Protein AF-A0A962PSH1-F1 (afdb_monomer)

Nearest PDB structures (foldseek):
  8qby-assembly1_Q  TM=3.552E-01  e=3.488E+00  Paracoccus denitrificans PD1222
  4u67-assembly1_L  TM=2.884E-01  e=2.856E+00  Deinococcus radiodurans R1 = ATCC 13939 = DSM 20539
  1a4r-assembly1_B  TM=3.150E-01  e=2.672E+00  Homo sapiens
  6x89-assembly1_S4  TM=2.132E-01  e=9.485E+00  Vigna radiata

Sequence (126 aa):
STVNEIGRRQITGPSGRLVKIEVFAHGALCMAISGKCYLSLHSHNSSANRGACIQNCRKQYVVTDKENGAELEIDNEYIVSAKDLCTIGFLDRIVAAGVGILKIESSARPPAWPVAFAAAAWSSRQ

Solvent-accessible surface area (backbone atoms only — not comparable to full-atom values): 7824 Å² total; per-residue (Å²): 104,78,52,57,49,32,68,76,66,64,40,53,43,97,83,74,45,70,60,70,52,74,45,84,41,30,35,66,49,71,64,51,64,93,88,44,42,53,67,30,29,74,76,67,75,23,44,37,86,75,75,51,50,75,60,64,43,75,44,77,58,88,52,61,43,88,88,80,63,50,66,64,90,58,99,60,42,42,80,57,41,52,60,89,60,36,40,66,90,51,41,68,59,52,56,73,55,61,57,68,40,80,46,79,48,62,42,98,70,57,86,83,65,60,68,69,51,55,53,50,62,51,65,76,73,114

pLDDT: mean 81.88, std 12.5, range [47.34, 95.94]

Foldseek 3Di:
DVVVVQVVVVPDDPVSDGDFAEDEAEAFDADDDVNADCPQCVPPVAGLVVVRDPPPLQDFDWDADPPPRDTDDDPDSSPSGPHVRHCQVPLVVVVVVVGPHYHYHYRPDHPPDRPVVSVVVSVVVD

Secondary structure (DSSP, 8-state):
-HHHHHHHTT-B-TTSSBPPPEEEEE-SPPP-BTTB--HHHHHHS--GGGT----GGGS----B-TTT-PBPP-SSS-TT--GGG-GGGGHHHHHHTT-SEEEEE--SS-SSSHHHHHHHHHHTT-

Radius of gyration: 19.84 Å; Cα contacts (8 Å, |Δi|>4): 154; chains: 1; bounding bo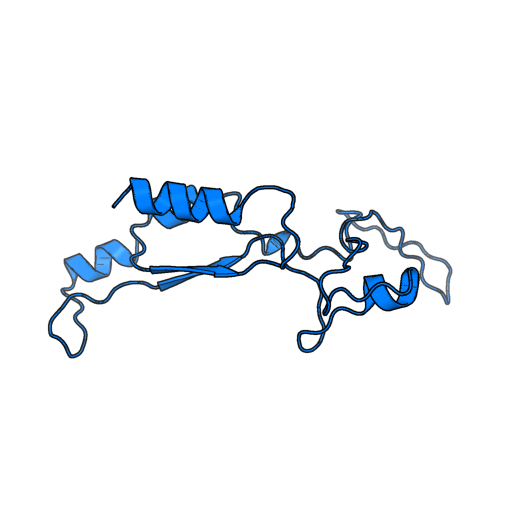x: 53×32×47 Å

Mean predicted aligned error: 8.44 Å

Structure (mmCIF, N/CA/C/O backbone):
data_AF-A0A962PSH1-F1
#
_entry.id   AF-A0A962PSH1-F1
#
loop_
_atom_site.group_PDB
_atom_site.id
_atom_site.type_symbol
_atom_site.label_atom_id
_atom_site.label_alt_id
_atom_site.label_comp_id
_atom_site.label_asym_id
_atom_site.label_entity_id
_atom_site.label_seq_id
_atom_site.pdbx_PDB_ins_code
_atom_site.Cartn_x
_atom_site.Cartn_y
_atom_site.Cartn_z
_atom_site.occupancy
_atom_site.B_iso_or_equiv
_atom_site.auth_seq_id
_atom_site.auth_comp_id
_atom_site.auth_asym_id
_atom_site.auth_atom_id
_atom_site.pdbx_PDB_model_num
ATOM 1 N N . SER A 1 1 ? -13.748 -14.853 14.389 1.00 78.00 1 SER A N 1
ATOM 2 C CA . SER A 1 1 ? -12.822 -13.749 14.058 1.00 78.00 1 SER A CA 1
ATOM 3 C C . SER A 1 1 ? -12.503 -12.976 15.332 1.00 78.00 1 SER A C 1
ATOM 5 O O . SER A 1 1 ? -13.295 -13.037 16.268 1.00 78.00 1 SER A O 1
ATOM 7 N N . THR A 1 2 ? -11.384 -12.245 15.388 1.00 85.12 2 THR A N 1
ATOM 8 C CA . THR A 1 2 ? -11.027 -11.377 16.534 1.00 85.12 2 THR A CA 1
ATOM 9 C C . THR A 1 2 ? -12.148 -10.397 16.895 1.00 85.12 2 THR A C 1
ATOM 11 O O . THR A 1 2 ? -12.386 -10.130 18.067 1.00 85.12 2 THR A O 1
ATOM 14 N N . VAL A 1 3 ? -12.896 -9.928 15.893 1.00 89.06 3 VAL A N 1
ATOM 15 C CA . VAL A 1 3 ? -14.080 -9.076 16.075 1.00 89.06 3 VAL A CA 1
ATOM 16 C C . VAL A 1 3 ? -15.161 -9.763 16.920 1.00 89.06 3 VAL A C 1
ATOM 18 O O . VAL A 1 3 ? -15.657 -9.167 17.872 1.00 89.06 3 VAL A O 1
ATOM 21 N N . ASN A 1 4 ? -15.482 -11.031 16.649 1.00 89.62 4 ASN A N 1
ATOM 22 C CA . ASN A 1 4 ? -16.492 -11.766 17.425 1.00 89.62 4 ASN A CA 1
ATOM 23 C C . ASN A 1 4 ? -16.057 -11.978 18.886 1.00 89.62 4 ASN A C 1
ATOM 25 O O . ASN A 1 4 ? -16.887 -11.954 19.794 1.00 89.62 4 ASN A O 1
ATOM 29 N N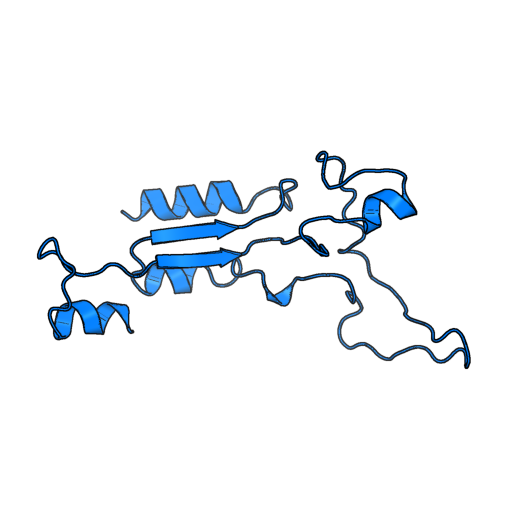 . GLU A 1 5 ? -14.753 -12.151 19.123 1.00 92.19 5 GLU A N 1
ATOM 30 C CA . GLU A 1 5 ? -14.207 -12.330 20.473 1.00 92.19 5 GLU A CA 1
ATOM 31 C C . GLU A 1 5 ? -14.355 -11.080 21.346 1.00 92.19 5 GLU A C 1
ATOM 33 O O . GLU A 1 5 ? -14.541 -11.212 22.554 1.00 92.19 5 GLU A O 1
ATOM 38 N N . ILE A 1 6 ? -14.346 -9.879 20.758 1.00 92.88 6 ILE A N 1
ATOM 39 C CA . ILE A 1 6 ? -14.589 -8.630 21.497 1.00 92.88 6 ILE A CA 1
ATOM 40 C C . ILE A 1 6 ? -15.983 -8.630 22.122 1.00 92.88 6 ILE A C 1
ATOM 42 O O . ILE A 1 6 ? -16.119 -8.326 23.307 1.00 92.88 6 ILE A O 1
ATOM 46 N N . GLY A 1 7 ? -17.002 -9.012 21.347 1.00 91.06 7 GLY A N 1
ATOM 47 C CA . GLY A 1 7 ? -18.372 -9.125 21.843 1.00 91.06 7 GLY A CA 1
ATOM 48 C C . GLY A 1 7 ? -18.512 -10.246 22.872 1.00 91.06 7 GLY A C 1
ATOM 49 O O . GLY A 1 7 ? -19.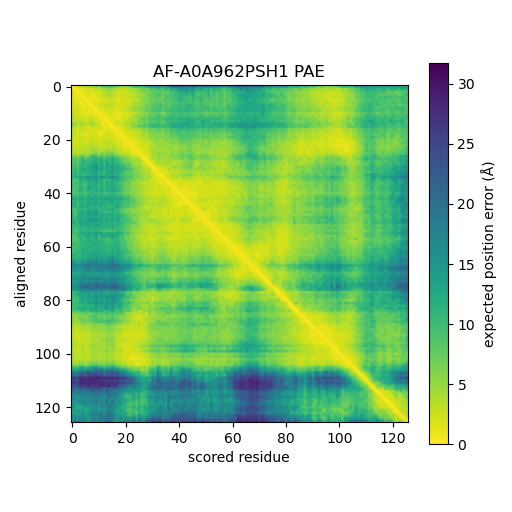058 -10.031 23.952 1.00 91.06 7 GLY A O 1
ATOM 50 N N . ARG A 1 8 ? -17.955 -11.430 22.593 1.00 94.44 8 ARG A N 1
ATOM 51 C CA . ARG A 1 8 ? -18.055 -12.593 23.492 1.00 94.44 8 ARG A CA 1
ATOM 52 C C . ARG A 1 8 ? -17.394 -12.355 24.851 1.00 94.44 8 ARG A C 1
ATOM 54 O O . ARG A 1 8 ? -17.919 -12.784 25.871 1.00 94.44 8 ARG A O 1
ATOM 61 N N . ARG A 1 9 ? -16.239 -11.686 24.865 1.00 95.44 9 ARG A N 1
ATOM 62 C CA . ARG A 1 9 ? -15.444 -11.435 26.076 1.00 95.44 9 ARG A CA 1
ATOM 63 C C . ARG A 1 9 ? -15.703 -10.064 26.702 1.00 95.44 9 ARG A C 1
ATOM 65 O O . ARG A 1 9 ? -15.033 -9.734 27.672 1.00 95.44 9 ARG A O 1
ATOM 72 N N . GLN A 1 10 ? -16.640 -9.286 26.150 1.00 94.06 10 GLN A N 1
ATOM 73 C CA . GLN A 1 10 ? -16.975 -7.933 26.608 1.00 94.06 10 GLN A CA 1
ATOM 74 C C . GLN A 1 10 ? -15.727 -7.044 26.752 1.00 94.06 10 GLN A C 1
ATOM 76 O O . GLN A 1 10 ? -15.502 -6.403 27.774 1.00 94.06 10 GLN A O 1
ATOM 81 N N . ILE A 1 11 ? -14.876 -7.029 25.721 1.00 94.88 11 ILE A N 1
ATOM 82 C CA . ILE A 1 11 ? -13.627 -6.257 25.743 1.00 94.88 11 ILE A CA 1
ATOM 83 C C . ILE A 1 11 ? -13.960 -4.780 25.512 1.00 94.88 11 ILE A C 1
ATOM 85 O O . ILE A 1 11 ? -14.310 -4.380 24.400 1.00 94.88 11 ILE A O 1
ATOM 89 N N . THR A 1 12 ? -13.838 -3.960 26.554 1.00 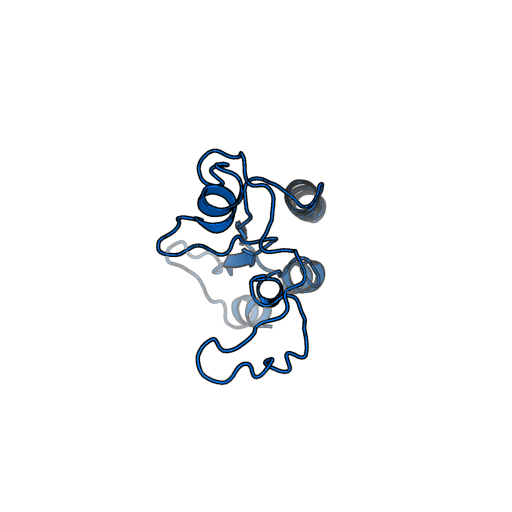95.94 12 THR A N 1
ATOM 90 C CA . THR A 1 12 ? -14.167 -2.527 26.521 1.00 95.94 12 THR A CA 1
ATOM 91 C C . THR A 1 12 ? -12.939 -1.640 26.689 1.00 95.94 12 THR A C 1
ATOM 93 O O . THR A 1 12 ? -11.986 -1.999 27.377 1.00 95.94 12 THR A O 1
ATOM 96 N N . GLY A 1 13 ? -12.972 -0.450 26.085 1.00 93.69 13 GLY A N 1
ATOM 97 C CA . GLY A 1 13 ? -11.973 0.595 26.326 1.00 93.69 13 GLY A CA 1
ATOM 98 C C . GLY A 1 13 ? -12.317 1.478 27.538 1.00 93.69 13 GLY A C 1
ATOM 99 O O . GLY A 1 13 ? -13.362 1.287 28.159 1.00 93.69 13 GLY A O 1
ATOM 100 N N . PRO A 1 14 ? -11.516 2.523 27.823 1.00 95.06 14 PRO A N 1
ATOM 101 C CA . PRO A 1 14 ? -11.731 3.433 28.960 1.00 95.06 14 PRO A CA 1
ATOM 102 C C . PRO A 1 14 ? -13.104 4.123 28.994 1.00 95.06 14 PRO A C 1
ATOM 104 O O . PRO A 1 14 ? -13.574 4.522 30.050 1.00 95.06 14 PRO A O 1
ATOM 107 N N . SER A 1 15 ? -13.771 4.247 27.840 1.00 94.69 15 SER A N 1
ATOM 108 C CA . SER A 1 15 ? -15.125 4.817 27.739 1.00 94.69 15 SER A CA 1
ATOM 109 C C . SER A 1 15 ? -16.261 3.850 28.111 1.00 94.69 15 SER A C 1
ATOM 111 O O . SER A 1 15 ? -17.422 4.201 27.937 1.00 94.69 15 SER A O 1
ATOM 113 N N . GLY A 1 16 ? -15.957 2.611 28.515 1.00 93.44 16 GLY A N 1
ATOM 114 C CA . GLY A 1 16 ? -16.954 1.569 28.803 1.00 93.44 16 GLY A CA 1
ATOM 115 C C . GLY A 1 16 ? -17.630 0.959 27.566 1.00 93.44 16 GLY A C 1
ATOM 116 O O . GLY A 1 16 ? -18.414 0.026 27.684 1.00 93.44 16 GLY A O 1
ATOM 117 N N . ARG A 1 17 ? -17.320 1.448 26.359 1.00 94.38 17 ARG A N 1
ATOM 118 C CA . ARG A 1 17 ? -17.798 0.884 25.085 1.00 94.38 17 ARG A CA 1
ATOM 119 C C . ARG A 1 17 ? -16.877 -0.230 24.595 1.00 94.38 17 ARG A C 1
ATOM 121 O O . ARG A 1 17 ? -15.669 -0.182 24.846 1.00 94.38 17 ARG A O 1
ATOM 128 N N . LEU A 1 18 ? -17.438 -1.182 23.844 1.00 93.69 18 LEU A N 1
ATOM 129 C CA . LEU A 1 18 ? -16.667 -2.235 23.176 1.00 93.69 18 LEU A CA 1
ATOM 130 C C . LEU A 1 18 ? -15.561 -1.630 22.306 1.00 93.69 18 LEU A C 1
ATOM 132 O O . LEU A 1 18 ? -15.777 -0.639 21.600 1.00 93.69 18 LEU A O 1
ATOM 136 N N . VAL A 1 19 ? -14.374 -2.233 22.364 1.00 93.25 19 VAL A N 1
ATOM 137 C CA . VAL A 1 19 ? -13.257 -1.818 21.514 1.00 93.25 19 VAL A CA 1
ATOM 138 C C . VAL A 1 19 ? -13.592 -2.087 20.048 1.00 93.25 19 VAL A C 1
ATOM 140 O O . VAL A 1 19 ? -14.224 -3.083 19.707 1.00 93.25 19 VAL A O 1
ATOM 143 N N . LYS A 1 20 ? -13.175 -1.188 19.159 1.00 91.50 20 LYS A N 1
ATOM 144 C CA . LYS A 1 20 ? -13.314 -1.379 17.713 1.00 91.50 20 LYS A CA 1
ATOM 145 C C . LYS A 1 20 ? -11.975 -1.819 17.147 1.00 91.50 20 LYS A C 1
ATOM 147 O O . LYS A 1 20 ? -10.939 -1.300 17.552 1.00 91.50 20 LYS A O 1
ATOM 152 N N . ILE A 1 21 ? -12.007 -2.750 16.198 1.00 91.56 21 ILE A N 1
ATOM 153 C CA . ILE A 1 21 ? -10.821 -3.086 15.412 1.00 91.56 21 ILE A CA 1
ATOM 154 C C . ILE A 1 21 ? -10.670 -2.055 14.299 1.00 91.56 21 ILE A C 1
ATOM 156 O O . ILE A 1 21 ? -11.625 -1.772 13.569 1.00 91.56 21 ILE A O 1
ATOM 160 N N . GLU A 1 22 ? -9.461 -1.523 14.190 1.00 91.81 22 GLU A N 1
ATOM 161 C CA . GLU A 1 22 ? -9.011 -0.679 13.095 1.00 91.81 22 GLU A CA 1
ATOM 162 C C . GLU A 1 22 ? -8.054 -1.479 12.206 1.00 91.81 22 GLU A C 1
ATOM 164 O O . GLU A 1 22 ? -7.188 -2.193 12.715 1.00 91.81 22 GLU A O 1
ATOM 169 N N . VAL A 1 23 ? -8.216 -1.374 10.886 1.00 90.62 23 VAL A N 1
ATOM 170 C CA . VAL A 1 23 ? -7.350 -2.039 9.903 1.00 90.62 23 VAL A CA 1
ATOM 171 C C . VAL A 1 23 ? -6.851 -1.032 8.875 1.00 90.62 23 VAL A C 1
ATOM 173 O O . VAL A 1 23 ? -7.618 -0.206 8.375 1.00 90.62 23 VAL A O 1
ATOM 176 N N . PHE A 1 24 ? -5.570 -1.158 8.529 1.00 88.56 24 PHE A N 1
ATOM 177 C CA . PHE A 1 24 ? -4.956 -0.495 7.385 1.00 88.56 24 PHE A CA 1
ATOM 178 C C . PHE A 1 24 ? -5.076 -1.400 6.158 1.00 88.56 24 PHE A C 1
ATOM 180 O O . PHE A 1 24 ? -4.560 -2.517 6.132 1.00 88.56 24 PHE A O 1
ATOM 187 N N . ALA A 1 25 ? -5.797 -0.920 5.154 1.00 86.88 25 ALA A N 1
ATOM 188 C CA . ALA A 1 25 ? -5.881 -1.508 3.831 1.00 86.88 25 ALA A CA 1
ATOM 189 C C . ALA A 1 25 ? -4.997 -0.698 2.886 1.00 86.88 25 ALA A C 1
ATOM 191 O O . ALA A 1 25 ? -5.023 0.532 2.906 1.00 86.88 25 ALA A O 1
ATOM 192 N N . HIS A 1 26 ? -4.252 -1.373 2.021 1.00 84.12 26 HIS A N 1
ATOM 193 C CA . HIS A 1 26 ? -3.416 -0.697 1.039 1.00 84.12 26 HIS A CA 1
ATOM 194 C C . HIS A 1 26 ? -3.978 -0.930 -0.357 1.00 84.12 26 HIS A C 1
ATOM 196 O O . HIS A 1 26 ? -4.365 -2.033 -0.734 1.00 84.12 26 HIS A O 1
ATOM 202 N N . GLY A 1 27 ? -4.046 0.130 -1.145 1.00 78.69 27 GLY A N 1
ATOM 203 C CA . GLY A 1 27 ? -4.317 0.047 -2.567 1.00 78.69 27 GLY A CA 1
ATOM 204 C C . GLY A 1 27 ? -3.025 -0.100 -3.362 1.00 78.69 27 GLY A C 1
ATOM 205 O O . GLY A 1 27 ? -2.050 -0.732 -2.963 1.00 78.69 27 GLY A O 1
ATOM 206 N N . ALA A 1 28 ? -3.010 0.557 -4.514 1.00 73.88 28 ALA A N 1
ATOM 207 C CA . ALA A 1 28 ? -1.831 0.707 -5.346 1.00 73.88 28 ALA A CA 1
ATOM 208 C C . ALA A 1 28 ? -0.788 1.619 -4.663 1.00 73.88 28 ALA A C 1
ATOM 210 O O . ALA A 1 28 ? -0.841 2.845 -4.804 1.00 73.88 28 ALA A O 1
ATOM 211 N N . LEU A 1 29 ? 0.171 1.022 -3.951 1.00 78.00 29 LEU A N 1
ATOM 212 C CA . LEU A 1 29 ? 1.300 1.738 -3.355 1.00 78.00 29 LEU A CA 1
ATOM 213 C C . LEU A 1 29 ? 2.418 1.994 -4.375 1.00 78.00 29 LEU A C 1
ATOM 215 O O . LEU A 1 29 ? 2.623 1.240 -5.330 1.00 78.00 29 LEU A O 1
ATOM 219 N N . CYS A 1 30 ? 3.137 3.099 -4.180 1.00 78.19 30 CYS A N 1
ATOM 220 C CA . CYS A 1 30 ? 4.366 3.378 -4.913 1.00 78.19 30 CYS A CA 1
ATOM 221 C C . CYS A 1 30 ? 5.547 2.713 -4.214 1.00 78.19 30 CYS A C 1
ATOM 223 O O . CYS A 1 30 ? 5.628 2.735 -2.989 1.00 78.19 30 CYS A O 1
ATOM 225 N N . MET A 1 31 ? 6.517 2.238 -4.995 1.00 79.75 31 MET A N 1
ATOM 226 C CA . MET A 1 31 ? 7.842 2.005 -4.434 1.00 79.75 31 MET A CA 1
ATOM 227 C C . MET A 1 31 ? 8.470 3.345 -4.074 1.00 79.75 31 MET A C 1
ATOM 229 O O . MET A 1 31 ? 8.567 4.249 -4.910 1.00 79.75 31 MET A O 1
ATOM 233 N N . ALA A 1 32 ? 8.848 3.473 -2.812 1.00 81.06 32 ALA A N 1
ATOM 234 C CA . ALA A 1 32 ? 9.415 4.680 -2.252 1.00 81.06 32 ALA A CA 1
ATOM 235 C C . ALA A 1 32 ? 10.439 4.304 -1.185 1.00 81.06 32 ALA A C 1
ATOM 237 O O . ALA A 1 32 ? 10.219 3.391 -0.395 1.00 81.06 32 ALA A O 1
ATOM 238 N N . ILE A 1 33 ? 11.540 5.046 -1.149 1.00 82.31 33 ILE A N 1
ATOM 239 C CA . ILE A 1 33 ? 12.535 4.957 -0.082 1.00 82.31 33 ILE A CA 1
ATOM 240 C C . ILE A 1 33 ? 12.377 6.229 0.742 1.00 82.31 33 ILE A C 1
ATOM 242 O O . ILE A 1 33 ? 12.439 7.330 0.193 1.00 82.31 33 ILE A O 1
ATOM 246 N N . SER A 1 34 ? 12.112 6.090 2.045 1.00 87.81 34 SER A N 1
ATOM 247 C CA . SER A 1 34 ? 11.832 7.229 2.936 1.00 87.81 34 SER A CA 1
ATOM 248 C C . SER A 1 34 ? 10.708 8.142 2.405 1.00 87.81 34 SER A C 1
ATOM 250 O O . SER A 1 34 ? 10.827 9.365 2.340 1.00 87.81 34 SER A O 1
ATOM 252 N N . GLY A 1 35 ? 9.624 7.531 1.910 1.00 82.00 35 GLY A N 1
ATOM 253 C CA . GLY A 1 35 ? 8.461 8.250 1.376 1.00 82.00 35 GLY A CA 1
ATOM 254 C C . GLY A 1 35 ? 8.692 8.986 0.049 1.00 82.00 35 GLY A C 1
ATOM 255 O O . GLY A 1 35 ? 7.803 9.703 -0.404 1.00 82.00 35 GLY A O 1
ATOM 256 N N . LYS A 1 36 ? 9.854 8.820 -0.599 1.00 85.38 36 LYS A N 1
ATOM 257 C CA . LYS A 1 36 ? 10.180 9.473 -1.875 1.00 85.38 36 LYS A CA 1
ATOM 258 C C . LYS A 1 36 ? 10.339 8.451 -2.996 1.00 85.38 36 LYS A C 1
ATOM 260 O O . LYS A 1 36 ? 11.127 7.511 -2.896 1.00 85.38 36 LYS A O 1
ATOM 265 N N . CYS A 1 37 ? 9.616 8.663 -4.094 1.00 87.56 37 CYS A N 1
ATOM 266 C CA . CYS A 1 37 ? 9.788 7.893 -5.326 1.00 87.56 37 CYS A CA 1
ATOM 267 C C . CYS A 1 37 ? 10.701 8.642 -6.310 1.00 87.56 37 CYS A C 1
ATOM 269 O O . CYS A 1 37 ? 10.431 9.793 -6.664 1.00 87.56 37 CYS A O 1
ATOM 271 N N . TYR A 1 38 ? 11.758 7.967 -6.773 1.00 89.75 38 TYR A N 1
ATOM 272 C CA . TYR A 1 38 ? 12.755 8.515 -7.703 1.00 89.75 38 TYR A CA 1
ATOM 273 C C . TYR A 1 38 ? 12.702 7.903 -9.105 1.00 89.75 38 TYR A C 1
ATOM 275 O O . TYR A 1 38 ? 13.247 8.487 -10.035 1.00 89.75 38 TYR A O 1
ATOM 283 N N . LEU A 1 39 ? 12.004 6.776 -9.285 1.00 89.00 39 LEU A N 1
ATOM 284 C CA . LEU A 1 39 ? 11.932 6.047 -10.558 1.00 89.00 39 LEU A CA 1
ATOM 285 C C . LEU A 1 39 ? 11.503 6.952 -11.716 1.00 89.00 39 LEU A C 1
ATOM 287 O O . LEU A 1 39 ? 12.241 7.137 -12.678 1.00 89.00 39 LEU A O 1
ATOM 291 N N . SER A 1 40 ? 10.324 7.560 -11.588 1.00 89.25 40 SER A N 1
ATOM 292 C CA . SER A 1 40 ? 9.740 8.464 -12.590 1.00 89.25 40 SER A CA 1
ATOM 293 C C . SER A 1 40 ? 10.592 9.725 -12.805 1.00 89.25 40 SER A C 1
ATOM 295 O O . SER A 1 40 ? 10.686 10.233 -13.923 1.00 89.25 40 SER A O 1
ATOM 297 N N . LEU A 1 41 ? 11.241 10.214 -11.741 1.00 91.00 41 LEU A N 1
ATOM 298 C CA . LEU A 1 41 ? 12.078 11.408 -11.807 1.00 91.00 41 LEU A CA 1
ATOM 299 C C . LEU A 1 41 ? 13.354 11.133 -12.604 1.00 91.00 41 LEU A C 1
ATOM 301 O O . LEU A 1 41 ? 13.692 11.903 -13.488 1.00 91.00 41 LEU A O 1
ATOM 305 N N . HIS A 1 42 ? 14.037 10.027 -12.327 1.00 90.56 42 HIS A N 1
ATOM 306 C CA . HIS A 1 42 ? 15.302 9.709 -12.979 1.00 90.56 42 HIS A CA 1
ATOM 307 C C . HIS A 1 42 ? 15.128 9.331 -14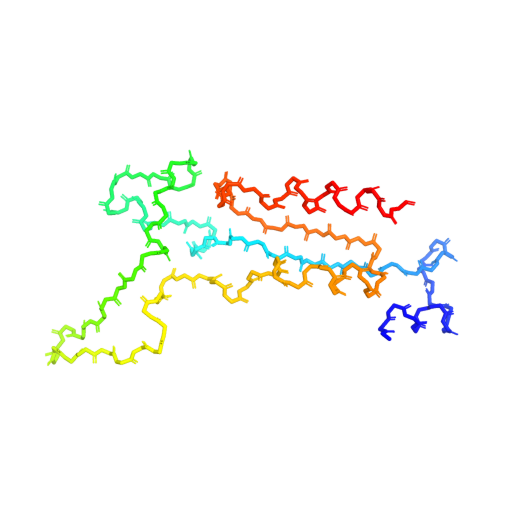.455 1.00 90.56 42 HIS A C 1
ATOM 309 O O . HIS A 1 42 ? 15.924 9.728 -15.295 1.00 90.56 42 HIS A O 1
ATOM 315 N N . SER A 1 43 ? 14.069 8.589 -14.777 1.00 90.44 43 SER A N 1
ATOM 316 C CA . SER A 1 43 ? 13.874 8.053 -16.129 1.00 90.44 43 SER A CA 1
ATOM 317 C C . SER A 1 43 ? 13.182 9.017 -17.098 1.00 90.44 43 SER A C 1
ATOM 319 O O . SER A 1 43 ? 13.428 8.938 -18.295 1.00 90.44 43 SER A O 1
ATOM 321 N N . HIS A 1 44 ? 12.320 9.921 -16.617 1.00 90.81 44 HIS A N 1
ATOM 322 C CA . HIS A 1 44 ? 11.538 10.821 -17.482 1.00 90.81 44 HIS A CA 1
ATOM 323 C C . HIS A 1 44 ? 11.451 12.258 -16.952 1.00 90.81 44 HIS A C 1
ATOM 325 O O . HIS A 1 44 ? 10.563 13.010 -17.349 1.00 90.81 44 HIS A O 1
ATOM 331 N N . ASN A 1 45 ? 12.327 12.639 -16.015 1.00 91.94 45 ASN A N 1
ATOM 332 C CA . ASN A 1 45 ? 12.310 13.948 -15.357 1.00 91.94 45 ASN A CA 1
ATOM 333 C C . ASN A 1 45 ? 10.936 14.318 -14.756 1.00 91.94 45 ASN A C 1
ATOM 335 O O . ASN A 1 45 ? 10.561 15.486 -14.675 1.00 91.94 45 ASN A O 1
ATOM 339 N N . SER A 1 46 ? 10.162 13.309 -14.335 1.00 90.50 46 SER A N 1
ATOM 340 C CA . SER A 1 46 ? 8.790 13.486 -13.866 1.00 90.50 46 SER A CA 1
ATOM 341 C C . SER A 1 46 ? 8.642 13.099 -12.394 1.00 90.50 46 SER A C 1
ATOM 343 O O . SER A 1 46 ? 8.745 11.928 -12.023 1.00 90.50 46 SER A O 1
ATOM 345 N N . SER A 1 47 ? 8.393 14.077 -11.520 1.00 89.50 47 SER A N 1
ATOM 346 C CA . SER A 1 47 ? 8.362 13.849 -10.070 1.00 89.50 47 SER A CA 1
ATOM 347 C C . SER A 1 47 ? 7.044 13.232 -9.596 1.00 89.50 47 SER A C 1
ATOM 349 O O . SER A 1 47 ? 6.001 13.888 -9.555 1.00 89.50 47 SER A O 1
ATOM 351 N N . ALA A 1 48 ? 7.108 11.979 -9.139 1.00 85.81 48 ALA A N 1
ATOM 352 C CA . ALA A 1 48 ? 5.975 11.299 -8.515 1.00 85.81 48 ALA A CA 1
ATOM 353 C C . ALA A 1 48 ? 5.502 11.995 -7.228 1.00 85.81 48 ALA A C 1
ATOM 355 O O . ALA A 1 48 ? 4.301 12.074 -6.983 1.00 85.81 48 ALA A O 1
ATOM 356 N N . ASN A 1 49 ? 6.432 12.580 -6.467 1.00 85.50 49 ASN A N 1
ATOM 357 C CA . ASN A 1 49 ? 6.137 13.311 -5.229 1.00 85.50 49 ASN A CA 1
ATOM 358 C C . ASN A 1 49 ? 5.380 14.632 -5.486 1.00 85.50 49 ASN A C 1
ATOM 360 O O . ASN A 1 49 ? 4.880 15.243 -4.550 1.00 85.50 49 ASN A O 1
ATOM 364 N N . ARG A 1 50 ? 5.302 15.082 -6.749 1.00 87.44 50 ARG A N 1
ATOM 365 C CA . ARG A 1 50 ? 4.506 16.239 -7.198 1.00 87.44 50 ARG A CA 1
ATOM 366 C C . ARG A 1 50 ? 3.300 15.827 -8.055 1.00 87.44 50 ARG A C 1
ATOM 368 O O . ARG A 1 50 ? 2.787 16.634 -8.817 1.00 87.44 50 ARG A O 1
ATOM 375 N N . GLY A 1 51 ? 2.881 14.561 -7.989 1.00 83.81 51 GLY A N 1
ATOM 376 C CA . GLY A 1 51 ? 1.716 14.055 -8.724 1.00 83.81 51 GLY A CA 1
ATOM 377 C C . GLY A 1 51 ? 1.954 13.742 -10.206 1.00 83.81 51 GLY A C 1
ATOM 378 O O . GLY A 1 51 ? 1.051 13.246 -10.871 1.00 83.81 51 GLY A O 1
ATOM 379 N N . ALA A 1 52 ? 3.167 13.935 -10.734 1.00 87.94 52 ALA A N 1
ATOM 380 C CA . ALA A 1 52 ? 3.469 13.709 -12.152 1.00 87.94 52 ALA A CA 1
ATOM 381 C C . ALA A 1 52 ? 3.864 12.247 -12.485 1.00 87.94 52 ALA A C 1
ATOM 383 O O . ALA A 1 52 ? 4.275 11.940 -13.601 1.00 87.94 52 ALA A O 1
ATOM 384 N N . CYS A 1 53 ? 3.731 11.317 -11.531 1.00 87.12 53 CYS A N 1
ATOM 385 C CA . CYS A 1 53 ? 4.207 9.931 -11.638 1.00 87.12 53 CYS A CA 1
ATOM 386 C C . CYS A 1 53 ? 3.741 9.219 -12.917 1.00 87.12 53 CYS A C 1
ATOM 388 O O . CYS A 1 53 ? 2.542 9.025 -13.098 1.00 87.12 53 CYS A O 1
ATOM 390 N N . ILE A 1 54 ? 4.666 8.723 -13.739 1.00 87.94 54 ILE A N 1
ATOM 391 C CA . ILE A 1 54 ? 4.340 7.981 -14.976 1.00 87.94 54 ILE A CA 1
ATOM 392 C C . ILE A 1 54 ? 4.222 6.456 -14.796 1.00 87.94 54 ILE A C 1
ATOM 394 O O . ILE A 1 54 ? 4.083 5.727 -15.769 1.00 87.94 54 ILE A O 1
ATOM 398 N N . GLN A 1 55 ? 4.296 5.966 -13.554 1.00 85.56 55 GLN A N 1
ATOM 399 C CA . GLN A 1 55 ? 4.070 4.558 -13.197 1.00 85.56 55 GLN A CA 1
ATOM 400 C C . GLN A 1 55 ? 5.072 3.537 -13.778 1.00 85.56 55 GLN A C 1
ATOM 402 O O . GLN A 1 55 ? 4.718 2.388 -14.025 1.00 85.56 55 GLN A O 1
ATOM 407 N N . ASN A 1 56 ? 6.353 3.904 -13.903 1.00 87.88 56 ASN A N 1
ATOM 408 C CA . ASN A 1 56 ? 7.408 2.976 -14.347 1.00 87.88 56 ASN A CA 1
ATOM 409 C C . ASN A 1 56 ? 7.527 1.710 -13.487 1.00 87.88 56 ASN A C 1
ATOM 411 O O . ASN A 1 56 ? 7.795 0.642 -14.013 1.00 87.88 56 ASN A O 1
ATOM 415 N N . CYS A 1 57 ? 7.202 1.790 -12.196 1.00 85.75 57 CYS A N 1
ATOM 416 C CA . CYS A 1 57 ? 7.137 0.634 -11.299 1.00 85.75 57 CYS A CA 1
ATOM 417 C C . CYS A 1 57 ? 6.125 -0.461 -11.707 1.00 85.75 57 CYS A C 1
ATOM 419 O O . CYS A 1 57 ? 6.071 -1.509 -11.073 1.00 85.75 57 CYS A O 1
ATOM 421 N N . ARG A 1 58 ? 5.266 -0.220 -12.703 1.00 83.31 58 ARG A N 1
ATOM 422 C CA . ARG A 1 58 ? 4.263 -1.180 -13.196 1.00 83.31 58 ARG A CA 1
ATOM 423 C C . ARG A 1 58 ? 4.624 -1.775 -14.553 1.00 83.31 58 ARG A C 1
ATOM 425 O O . ARG A 1 58 ? 3.767 -2.391 -15.172 1.00 83.31 58 ARG A O 1
ATOM 432 N N . LYS A 1 59 ? 5.838 -1.544 -15.045 1.00 85.94 59 LYS A N 1
ATOM 433 C CA . LYS A 1 59 ? 6.324 -2.141 -16.289 1.00 85.94 59 LYS A CA 1
ATOM 434 C C . LYS A 1 59 ? 7.006 -3.476 -15.996 1.00 85.94 59 LYS A C 1
ATOM 436 O O . LYS A 1 59 ? 7.432 -3.711 -14.865 1.00 85.94 59 LYS A O 1
ATOM 441 N N . GLN A 1 60 ? 7.076 -4.319 -17.019 1.00 88.12 60 GLN A N 1
ATOM 442 C CA . GLN A 1 60 ? 7.886 -5.530 -17.004 1.00 88.12 60 GLN A CA 1
ATOM 443 C C . GLN A 1 60 ? 9.350 -5.148 -17.229 1.00 88.12 60 GLN A C 1
ATOM 445 O O . GLN A 1 60 ? 9.638 -4.241 -18.017 1.00 88.12 60 GLN A O 1
ATOM 450 N N . TYR A 1 61 ? 10.256 -5.804 -16.515 1.00 87.88 61 TYR A N 1
ATOM 451 C CA . TYR A 1 61 ? 11.691 -5.576 -16.625 1.00 87.88 61 TYR A CA 1
ATOM 452 C C . TYR A 1 61 ? 12.422 -6.910 -16.716 1.00 87.88 61 TYR A C 1
ATOM 454 O O . TYR A 1 61 ? 12.088 -7.850 -16.005 1.00 87.88 61 TYR A O 1
ATOM 462 N N . VAL A 1 62 ? 13.458 -6.950 -17.549 1.00 89.75 62 VAL A N 1
ATOM 463 C CA . VAL A 1 62 ? 14.492 -7.986 -17.495 1.00 89.75 62 VAL A CA 1
ATOM 464 C C . VAL A 1 62 ? 15.619 -7.439 -16.628 1.00 89.75 62 VAL A C 1
ATOM 466 O O . VAL A 1 62 ? 16.037 -6.289 -16.809 1.00 89.75 62 VAL A O 1
ATOM 469 N N . VAL A 1 63 ? 16.074 -8.222 -15.650 1.00 89.56 63 VAL A N 1
ATOM 470 C CA . VAL A 1 63 ? 17.188 -7.836 -14.777 1.00 89.56 63 VAL A CA 1
ATOM 471 C C . VAL A 1 63 ? 18.404 -8.637 -15.181 1.00 89.56 63 VAL A C 1
ATOM 473 O O . VAL A 1 63 ? 18.4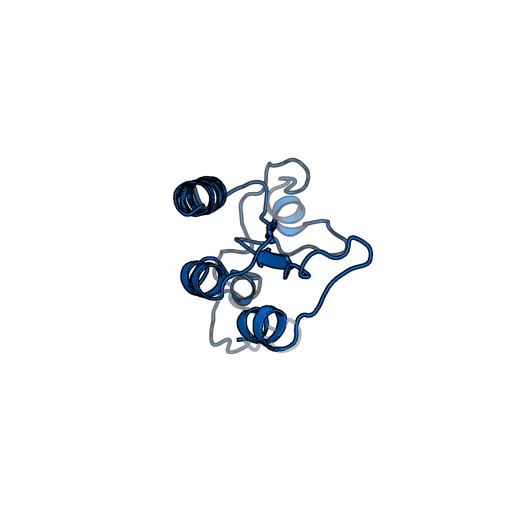18 -9.855 -15.046 1.00 89.56 63 VAL A O 1
ATOM 476 N N . THR A 1 64 ? 19.426 -7.930 -15.642 1.00 92.31 64 THR A N 1
ATOM 477 C CA . THR A 1 64 ? 20.699 -8.521 -16.043 1.00 92.31 64 THR A CA 1
ATOM 478 C C . THR A 1 64 ? 21.781 -8.085 -15.065 1.00 92.31 64 THR A C 1
ATOM 480 O O . THR A 1 64 ? 21.940 -6.889 -14.789 1.00 92.31 64 THR A O 1
ATOM 483 N N . ASP A 1 65 ? 22.521 -9.053 -14.537 1.00 92.25 65 ASP A N 1
ATOM 484 C CA . ASP A 1 65 ? 23.726 -8.817 -13.753 1.00 92.25 65 ASP A CA 1
ATOM 485 C C . ASP A 1 65 ? 24.790 -8.137 -14.631 1.00 92.25 65 ASP A C 1
ATOM 487 O O . ASP A 1 65 ? 25.037 -8.529 -15.773 1.00 92.25 65 ASP A O 1
ATOM 491 N N . LYS A 1 66 ? 25.410 -7.073 -14.115 1.00 93.19 66 LYS A N 1
ATOM 492 C CA . LYS A 1 66 ? 26.375 -6.274 -14.881 1.00 93.19 66 LYS A CA 1
ATOM 493 C C . LYS A 1 66 ? 27.764 -6.903 -14.976 1.00 93.19 66 LYS A C 1
ATOM 495 O O . LYS A 1 66 ? 28.510 -6.526 -15.873 1.00 93.19 66 LYS A O 1
ATOM 500 N N . GLU A 1 67 ? 28.134 -7.781 -14.051 1.00 94.25 67 GLU A N 1
ATOM 501 C CA . GLU A 1 67 ? 29.461 -8.394 -13.990 1.00 94.25 67 GLU A CA 1
ATOM 502 C C . GLU A 1 67 ? 29.552 -9.626 -14.887 1.00 94.25 67 GLU A C 1
ATOM 504 O O . GLU A 1 67 ? 30.539 -9.792 -15.601 1.00 94.25 67 GLU A O 1
ATOM 509 N N . ASN A 1 68 ? 28.524 -10.476 -14.873 1.00 94.19 68 ASN A N 1
ATOM 510 C CA . ASN A 1 68 ? 28.531 -11.748 -15.604 1.00 94.19 68 ASN A CA 1
ATOM 511 C C . ASN A 1 68 ? 27.503 -11.824 -16.749 1.00 94.19 68 ASN A C 1
ATOM 513 O O . ASN A 1 68 ? 27.544 -12.774 -17.528 1.00 94.19 68 ASN A O 1
ATOM 517 N N . GLY A 1 69 ? 26.608 -10.838 -16.882 1.00 91.94 69 GLY A N 1
ATOM 518 C CA . GLY A 1 69 ? 25.599 -10.800 -17.943 1.00 91.94 69 GLY A CA 1
ATOM 519 C C . GLY A 1 69 ? 24.454 -11.800 -17.771 1.00 91.94 69 GLY A C 1
ATOM 520 O O . GLY A 1 69 ? 23.640 -11.932 -18.683 1.00 91.94 69 GLY A O 1
ATOM 521 N N . ALA A 1 70 ? 24.375 -12.509 -16.643 1.00 92.56 70 ALA A N 1
ATOM 522 C CA . ALA A 1 70 ? 23.291 -13.440 -16.378 1.00 92.56 70 ALA A CA 1
ATOM 523 C C . ALA A 1 70 ? 21.977 -12.679 -16.176 1.00 92.56 70 ALA A C 1
ATOM 525 O O . ALA A 1 70 ? 21.907 -11.701 -15.426 1.00 92.56 70 ALA A O 1
ATOM 526 N N . GLU A 1 71 ? 20.924 -13.145 -16.837 1.00 91.31 71 GLU A N 1
ATOM 527 C CA . GLU A 1 71 ? 19.568 -12.693 -16.555 1.00 91.31 71 GLU A CA 1
ATOM 528 C C . GLU A 1 71 ? 19.047 -13.415 -15.314 1.00 91.31 71 GLU A C 1
ATOM 530 O O . GLU A 1 71 ? 19.193 -14.630 -15.171 1.00 91.31 71 GLU A O 1
ATOM 535 N N . LEU A 1 72 ? 18.457 -12.656 -14.394 1.00 87.62 72 LEU A N 1
ATOM 536 C CA . LEU A 1 72 ? 17.767 -13.233 -13.251 1.00 87.62 72 LEU A CA 1
ATOM 537 C C . LEU A 1 72 ? 16.434 -13.811 -13.729 1.00 87.62 72 LEU A C 1
ATOM 539 O O . LEU A 1 72 ? 15.634 -13.104 -14.343 1.00 87.62 72 LEU A O 1
ATOM 543 N N . GLU A 1 73 ? 16.187 -15.080 -13.413 1.00 84.38 73 GLU A N 1
ATOM 544 C CA . GLU A 1 73 ? 14.881 -15.705 -13.609 1.00 84.38 73 GLU A CA 1
ATOM 545 C C . GLU A 1 73 ? 13.934 -15.206 -12.515 1.00 84.38 73 GLU A C 1
ATOM 547 O O . GLU A 1 73 ? 14.189 -15.375 -11.320 1.00 84.38 73 GLU A O 1
ATOM 552 N N . ILE A 1 74 ? 12.873 -14.511 -12.921 1.00 82.44 74 ILE A N 1
ATOM 553 C CA . ILE A 1 74 ? 11.936 -13.873 -11.999 1.00 82.44 74 ILE A CA 1
ATOM 554 C C . ILE A 1 74 ? 10.527 -14.305 -12.375 1.00 82.44 74 ILE A C 1
ATOM 556 O O . ILE A 1 74 ? 10.025 -13.914 -13.425 1.00 82.44 74 ILE A O 1
ATOM 560 N N . ASP A 1 75 ? 9.881 -15.054 -11.476 1.00 75.81 75 ASP A N 1
ATOM 561 C CA . ASP A 1 75 ? 8.532 -15.610 -11.666 1.00 75.81 75 ASP A CA 1
ATOM 562 C C . ASP A 1 75 ? 7.512 -14.558 -12.124 1.00 75.81 75 ASP A C 1
ATOM 564 O O . ASP A 1 75 ? 6.656 -14.815 -12.968 1.00 75.81 75 ASP A O 1
ATOM 568 N N . ASN A 1 76 ? 7.623 -13.346 -11.571 1.00 72.62 76 ASN A N 1
ATOM 569 C CA . ASN A 1 76 ? 6.819 -12.195 -11.947 1.00 72.62 76 ASN A CA 1
ATOM 570 C C . ASN A 1 76 ? 7.738 -11.093 -12.484 1.00 72.62 76 ASN A C 1
ATOM 572 O O . ASN A 1 76 ? 8.391 -10.400 -11.708 1.00 72.62 76 ASN A O 1
ATOM 576 N N . GLU A 1 77 ? 7.701 -10.840 -13.794 1.00 78.69 77 GLU A N 1
ATOM 577 C CA . GLU A 1 77 ? 8.471 -9.793 -14.502 1.00 78.69 77 GLU A CA 1
ATOM 578 C C . GLU A 1 77 ? 8.255 -8.348 -13.970 1.00 78.69 77 GLU A C 1
ATOM 580 O O . GLU A 1 77 ? 8.837 -7.380 -14.460 1.00 78.69 77 GLU A O 1
ATOM 585 N N . TYR A 1 78 ? 7.419 -8.168 -12.944 1.00 79.50 78 TYR A N 1
ATOM 586 C CA . TYR A 1 78 ? 7.131 -6.919 -12.241 1.00 79.50 78 TYR A CA 1
ATOM 587 C C . TYR A 1 78 ? 8.015 -6.719 -10.997 1.00 79.50 78 TYR A C 1
ATOM 589 O O . TYR A 1 78 ? 7.506 -6.525 -9.894 1.00 79.50 78 TYR A O 1
ATOM 597 N N . ILE A 1 79 ? 9.338 -6.695 -11.169 1.00 83.19 79 ILE A N 1
ATOM 598 C CA . ILE A 1 79 ? 10.317 -6.600 -10.060 1.00 83.19 79 ILE A CA 1
ATOM 599 C C . ILE A 1 79 ? 10.099 -5.388 -9.151 1.00 83.19 79 ILE A C 1
ATOM 601 O O . ILE A 1 79 ? 10.287 -5.435 -7.940 1.00 83.19 79 ILE A O 1
ATOM 605 N N . VAL A 1 80 ? 9.733 -4.261 -9.754 1.00 82.38 80 VAL A N 1
ATOM 606 C CA . VAL A 1 80 ? 9.662 -2.961 -9.083 1.00 82.38 80 VAL A CA 1
ATOM 607 C C . VAL A 1 80 ? 8.241 -2.594 -8.663 1.00 82.38 80 VAL A C 1
ATOM 609 O O . VAL A 1 80 ? 7.978 -1.429 -8.371 1.00 82.38 80 VAL A O 1
ATOM 612 N N . SER A 1 81 ? 7.303 -3.544 -8.667 1.00 80.88 81 SER A N 1
ATOM 613 C CA . SER A 1 81 ? 5.903 -3.293 -8.328 1.00 80.88 81 SER A CA 1
ATOM 614 C C . SER A 1 81 ? 5.550 -3.842 -6.952 1.00 80.88 81 SER A C 1
ATOM 616 O O . SER A 1 81 ? 5.587 -5.044 -6.731 1.00 80.88 81 SER A O 1
ATOM 618 N N . ALA A 1 82 ? 5.085 -2.982 -6.045 1.00 74.06 82 ALA A N 1
ATOM 619 C CA . ALA A 1 82 ? 4.556 -3.395 -4.742 1.00 74.06 82 ALA A CA 1
ATOM 620 C C . ALA A 1 82 ? 3.105 -3.917 -4.853 1.00 74.06 82 ALA A C 1
ATOM 622 O O . ALA A 1 82 ? 2.198 -3.422 -4.180 1.00 74.06 82 ALA A O 1
ATOM 623 N N . LYS A 1 83 ? 2.853 -4.862 -5.769 1.00 73.25 83 LYS A N 1
ATOM 624 C CA . LYS A 1 83 ? 1.507 -5.392 -6.043 1.00 73.25 83 LYS A CA 1
ATOM 625 C C . LYS A 1 83 ? 0.968 -6.214 -4.872 1.00 73.25 83 LYS A C 1
ATOM 627 O O . LYS A 1 83 ? -0.223 -6.120 -4.586 1.00 73.25 83 LYS A O 1
ATOM 632 N N . ASP A 1 84 ? 1.835 -6.943 -4.178 1.00 69.69 84 ASP A N 1
ATOM 633 C CA . ASP A 1 84 ? 1.446 -7.893 -3.126 1.00 69.69 84 ASP A CA 1
ATOM 634 C C . ASP A 1 84 ? 0.849 -7.223 -1.885 1.00 69.69 84 ASP A C 1
ATOM 636 O O . ASP A 1 84 ? 0.101 -7.841 -1.133 1.00 69.69 84 ASP A O 1
ATOM 640 N N . LEU A 1 85 ? 1.111 -5.929 -1.693 1.00 75.88 85 LEU A N 1
ATOM 641 C CA . LEU A 1 85 ? 0.521 -5.155 -0.602 1.00 75.88 85 LEU A CA 1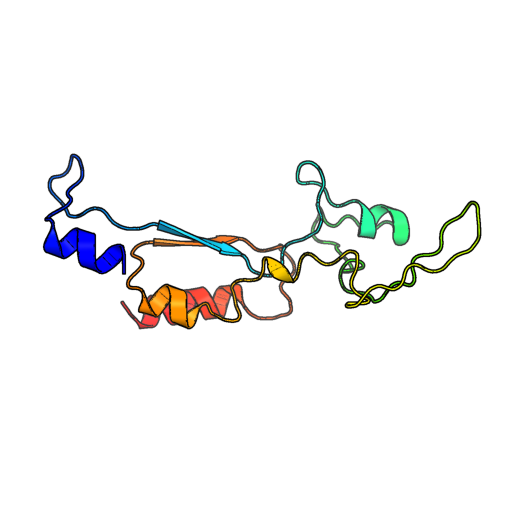
ATOM 642 C C . LEU A 1 85 ? -0.918 -4.712 -0.900 1.00 75.88 85 LEU A C 1
ATOM 644 O O . LEU A 1 85 ? -1.605 -4.241 -0.001 1.00 75.88 85 LEU A O 1
ATOM 648 N N . CYS A 1 86 ? -1.396 -4.856 -2.138 1.00 79.69 86 CYS A N 1
ATOM 649 C CA . CYS A 1 86 ? -2.700 -4.359 -2.555 1.00 79.69 86 CYS A CA 1
ATOM 650 C C . CYS A 1 86 ? -3.841 -5.231 -2.001 1.00 79.69 86 CYS A C 1
ATOM 652 O O . CYS A 1 86 ? -4.196 -6.268 -2.559 1.00 79.69 86 CYS A O 1
ATOM 654 N N . THR A 1 87 ? -4.487 -4.769 -0.934 1.00 83.75 87 THR A N 1
ATOM 655 C CA . THR A 1 87 ? -5.602 -5.450 -0.264 1.00 83.75 87 THR A CA 1
ATOM 656 C C . THR A 1 87 ? -6.944 -5.260 -0.973 1.00 83.75 87 THR A C 1
ATOM 658 O O . THR A 1 87 ? -7.967 -5.749 -0.498 1.00 83.75 87 THR A O 1
ATOM 661 N N . ILE A 1 88 ? -6.978 -4.541 -2.104 1.00 81.25 88 ILE A N 1
ATOM 662 C CA . ILE A 1 88 ? -8.225 -4.254 -2.829 1.00 81.25 88 ILE A CA 1
ATOM 663 C C . ILE A 1 88 ? -8.938 -5.533 -3.284 1.00 81.25 88 ILE A C 1
ATOM 665 O O . ILE A 1 88 ? -10.163 -5.587 -3.261 1.00 81.25 88 ILE A O 1
ATOM 669 N N . GLY A 1 89 ? -8.176 -6.570 -3.654 1.00 81.06 89 GLY A N 1
ATOM 670 C CA . GLY A 1 89 ? -8.713 -7.818 -4.201 1.00 81.06 89 GLY A CA 1
ATOM 671 C C . GLY A 1 89 ? -9.474 -8.677 -3.190 1.00 81.06 89 GLY A C 1
ATOM 672 O O . GLY A 1 89 ? -10.164 -9.604 -3.592 1.00 81.06 89 GLY A O 1
ATOM 673 N N . PHE A 1 90 ? -9.357 -8.377 -1.896 1.00 84.81 90 PHE A N 1
ATOM 674 C CA . PHE A 1 90 ? -10.057 -9.081 -0.818 1.00 84.81 90 PHE A CA 1
ATOM 675 C C . PHE A 1 90 ? -10.642 -8.107 0.215 1.00 84.81 90 PHE A C 1
ATOM 677 O O . PHE A 1 90 ? -10.813 -8.439 1.392 1.00 84.81 90 PHE A O 1
ATOM 684 N N . LEU A 1 91 ? -10.936 -6.875 -0.214 1.00 84.75 91 LEU A N 1
ATOM 685 C CA . LEU A 1 91 ? -11.488 -5.841 0.657 1.00 84.75 91 LEU A CA 1
ATOM 686 C C . LEU A 1 91 ? -12.866 -6.233 1.208 1.00 84.75 91 LEU A C 1
ATOM 688 O O . LEU A 1 91 ? -13.189 -5.938 2.355 1.00 84.75 91 LEU A O 1
ATOM 692 N N . ASP A 1 92 ? -13.653 -6.945 0.408 1.00 84.56 92 ASP A N 1
ATOM 693 C CA . ASP A 1 92 ? -14.925 -7.551 0.789 1.00 84.56 92 ASP A CA 1
ATOM 694 C C . ASP A 1 92 ? -14.784 -8.468 2.013 1.00 84.56 92 ASP A C 1
ATOM 696 O O . ASP A 1 92 ? -15.587 -8.379 2.940 1.00 84.56 92 ASP A O 1
ATOM 700 N N . ARG A 1 93 ? -13.721 -9.280 2.074 1.00 88.31 93 ARG A N 1
ATOM 701 C CA . ARG A 1 93 ? -13.430 -10.161 3.215 1.00 88.31 93 ARG A CA 1
ATOM 702 C C . ARG A 1 93 ? -13.048 -9.373 4.465 1.00 88.31 93 ARG A C 1
ATOM 704 O O . ARG A 1 93 ? -13.431 -9.768 5.564 1.00 88.31 93 ARG A O 1
ATOM 711 N N . ILE A 1 94 ? -12.321 -8.264 4.306 1.00 87.12 94 ILE A N 1
ATOM 712 C CA . ILE A 1 94 ? -11.984 -7.357 5.416 1.00 87.12 94 ILE A CA 1
ATOM 713 C C . ILE A 1 94 ? -13.264 -6.730 5.974 1.00 87.12 94 ILE A C 1
ATOM 715 O O . ILE A 1 94 ? -13.475 -6.738 7.183 1.00 87.12 94 ILE A O 1
ATOM 719 N N . VAL A 1 95 ? -14.157 -6.250 5.107 1.00 85.25 95 VAL A N 1
ATOM 720 C CA . VAL A 1 95 ? -15.447 -5.682 5.525 1.00 85.25 95 VAL A CA 1
ATOM 721 C C . VAL A 1 95 ? -16.317 -6.745 6.202 1.00 85.25 95 VAL A C 1
ATOM 723 O O . VAL A 1 95 ? -16.828 -6.514 7.297 1.00 85.25 95 VAL A O 1
ATOM 726 N N . ALA A 1 96 ? -16.424 -7.938 5.612 1.00 87.44 96 ALA A N 1
ATOM 727 C CA . ALA A 1 96 ? -17.203 -9.049 6.159 1.00 87.44 96 ALA A CA 1
ATOM 728 C C . ALA A 1 96 ? -16.689 -9.543 7.524 1.00 87.44 96 ALA A C 1
ATOM 730 O O . ALA A 1 96 ? -17.449 -10.128 8.292 1.00 87.44 96 ALA A O 1
ATOM 731 N N . ALA A 1 97 ? -15.422 -9.287 7.865 1.00 89.56 97 ALA A N 1
ATOM 732 C CA . ALA A 1 97 ? -14.872 -9.623 9.175 1.00 89.56 97 ALA A CA 1
ATOM 733 C C . ALA A 1 97 ? -15.429 -8.757 10.324 1.00 89.56 97 ALA A C 1
ATOM 735 O O . ALA A 1 97 ? -15.193 -9.104 11.483 1.00 89.56 97 ALA A O 1
ATOM 736 N N . GLY A 1 98 ? -16.158 -7.671 10.025 1.00 88.31 98 GLY A N 1
ATOM 737 C CA . GLY A 1 98 ? -16.790 -6.788 11.013 1.00 88.31 98 GLY A CA 1
ATOM 738 C C . GLY A 1 98 ? -15.862 -5.700 11.563 1.00 88.31 98 GLY A C 1
ATOM 739 O O . GLY A 1 98 ? -15.981 -5.290 12.717 1.00 88.31 98 GLY A O 1
ATOM 740 N N . VAL A 1 99 ? -14.892 -5.257 10.763 1.00 90.00 99 VAL A N 1
ATOM 741 C CA . VAL A 1 99 ? -13.940 -4.209 11.156 1.00 90.00 99 VAL A CA 1
ATOM 742 C C . VAL A 1 99 ? -14.675 -2.878 11.347 1.00 90.00 99 VAL A C 1
ATOM 744 O O . VAL A 1 99 ? -15.480 -2.479 10.509 1.00 90.00 99 VAL A O 1
ATOM 747 N N . GLY A 1 100 ? -14.398 -2.180 12.452 1.00 87.62 100 GLY A N 1
ATOM 748 C CA . GLY A 1 100 ? -15.109 -0.948 12.808 1.00 87.62 100 GLY A CA 1
ATOM 749 C C . GLY A 1 100 ? -14.546 0.310 12.148 1.00 87.62 100 GLY A C 1
ATOM 750 O O . GLY A 1 100 ? -15.280 1.279 11.970 1.00 87.62 100 GLY A O 1
ATOM 751 N N . ILE A 1 101 ? -13.251 0.315 11.820 1.00 88.62 101 ILE A N 1
ATOM 752 C CA . ILE A 1 101 ? -12.565 1.433 11.163 1.00 88.62 101 ILE A CA 1
ATOM 753 C C . ILE A 1 101 ? -11.644 0.868 10.083 1.00 88.62 101 ILE A C 1
ATOM 755 O O . ILE A 1 101 ? -10.795 0.023 10.361 1.00 88.62 101 ILE A O 1
ATOM 759 N N . LEU A 1 102 ? -11.795 1.360 8.857 1.00 87.81 102 LEU A N 1
ATOM 760 C CA . LEU A 1 102 ? -10.959 0.985 7.725 1.00 87.81 102 LEU A CA 1
ATOM 761 C C . LEU A 1 102 ? -10.206 2.219 7.227 1.00 87.81 102 LEU A C 1
ATOM 763 O O . LEU A 1 102 ? -10.821 3.165 6.736 1.00 87.81 102 LEU A O 1
ATOM 767 N N . LYS A 1 103 ? -8.878 2.209 7.347 1.00 87.31 103 LYS A N 1
ATOM 768 C CA . LYS A 1 103 ? -8.006 3.246 6.786 1.00 87.31 103 LYS A CA 1
ATOM 769 C C . LYS A 1 103 ? -7.412 2.738 5.483 1.00 87.31 103 LYS A C 1
ATOM 771 O O . LYS A 1 103 ? -6.808 1.672 5.470 1.00 87.31 103 LYS A O 1
ATOM 776 N N . ILE A 1 104 ? -7.610 3.477 4.393 1.00 82.56 104 ILE A N 1
ATOM 777 C CA . ILE A 1 104 ? -7.125 3.089 3.064 1.00 82.56 104 ILE A CA 1
ATOM 778 C C . ILE A 1 104 ? -5.935 3.965 2.683 1.00 82.56 104 ILE A C 1
ATOM 780 O O . ILE A 1 104 ? -6.073 5.180 2.547 1.00 82.56 104 ILE A O 1
ATOM 784 N N . GLU A 1 105 ? -4.789 3.338 2.446 1.00 83.69 105 GLU A N 1
ATOM 785 C CA . GLU A 1 105 ? -3.584 3.992 1.947 1.00 83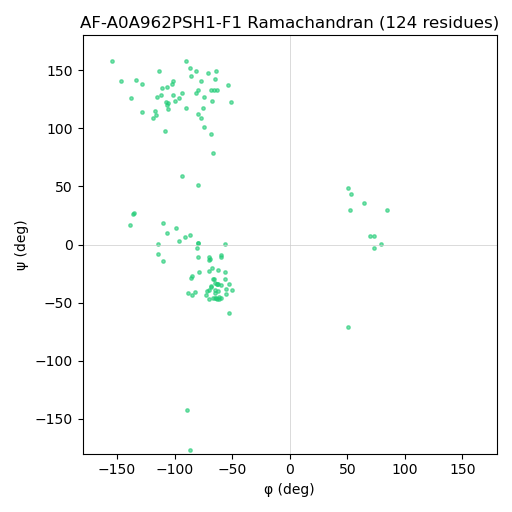.69 105 GLU A CA 1
ATOM 786 C C . GLU A 1 105 ? -3.418 3.737 0.451 1.00 83.69 105 GLU A C 1
ATOM 788 O O . GLU A 1 105 ? -3.470 2.602 -0.022 1.00 83.69 105 GLU A O 1
ATOM 793 N N . SER A 1 106 ? -3.218 4.791 -0.336 1.00 71.06 106 SER A N 1
ATOM 794 C CA . SER A 1 106 ? -2.989 4.650 -1.775 1.00 71.06 106 SER A CA 1
ATOM 795 C C . SER A 1 106 ? -2.192 5.823 -2.333 1.00 71.06 106 SER A C 1
ATOM 797 O O . SER A 1 106 ? -2.162 6.906 -1.751 1.00 71.06 106 SER A O 1
ATOM 799 N N . SER A 1 107 ? -1.540 5.607 -3.475 1.00 69.19 107 SER A N 1
ATOM 800 C CA . SER A 1 107 ? -0.876 6.685 -4.207 1.00 69.19 107 SER A CA 1
ATOM 801 C C . SER A 1 107 ? -1.885 7.633 -4.869 1.00 69.19 107 SER A C 1
ATOM 803 O O . SER A 1 107 ? -2.927 7.200 -5.360 1.00 69.19 107 SER A O 1
ATOM 805 N N . ALA A 1 108 ? -1.526 8.920 -4.961 1.00 55.66 108 ALA A N 1
ATOM 806 C CA . ALA A 1 108 ? -2.335 10.007 -5.529 1.00 55.66 108 ALA A CA 1
ATOM 807 C C . ALA A 1 108 ? -2.728 9.820 -7.007 1.00 55.66 108 ALA A C 1
ATOM 809 O O . ALA A 1 108 ? -3.568 10.559 -7.519 1.00 55.66 108 ALA A O 1
ATOM 810 N N . ARG A 1 109 ? -2.138 8.841 -7.706 1.00 56.41 109 ARG A N 1
ATOM 811 C CA . ARG A 1 109 ? -2.563 8.451 -9.052 1.00 56.41 109 ARG A CA 1
ATOM 812 C C . ARG A 1 109 ? -3.248 7.084 -8.975 1.00 56.41 109 ARG A C 1
ATOM 814 O O . ARG A 1 109 ? -2.547 6.066 -8.937 1.00 56.41 109 ARG A O 1
ATOM 821 N N . PRO A 1 110 ? -4.588 7.034 -8.923 1.00 49.69 110 PRO A N 1
ATOM 822 C CA . PRO A 1 110 ? -5.290 5.765 -8.874 1.00 49.69 110 PRO A CA 1
ATOM 823 C C . PRO A 1 110 ? -5.025 4.986 -10.174 1.00 49.69 110 PRO A C 1
ATOM 825 O O . PRO A 1 110 ? -4.866 5.600 -11.235 1.00 49.69 110 PRO A O 1
ATOM 828 N N . PRO A 1 111 ? -5.013 3.642 -10.159 1.00 50.31 111 PRO A N 1
ATOM 829 C CA . PRO A 1 111 ? -5.369 2.882 -11.348 1.00 50.31 111 PRO A CA 1
ATOM 830 C C . PRO A 1 111 ? -6.857 3.146 -11.590 1.00 50.31 111 PRO A C 1
ATOM 832 O O . PRO A 1 111 ? -7.701 2.391 -11.133 1.00 50.31 111 PRO A O 1
ATOM 835 N N . ALA A 1 112 ? -7.160 4.303 -12.173 1.00 47.34 112 ALA A N 1
ATOM 836 C CA . ALA A 1 112 ? -8.487 4.867 -12.357 1.00 47.34 112 ALA A CA 1
ATOM 837 C C . ALA A 1 112 ? -9.357 4.913 -11.074 1.00 47.34 112 ALA A C 1
ATOM 839 O O . ALA A 1 112 ? -9.565 6.004 -10.562 1.00 47.34 112 ALA A O 1
ATOM 840 N N . TRP A 1 113 ? -9.870 3.813 -10.513 1.00 47.69 113 TRP A N 1
ATOM 841 C CA . TRP A 1 113 ? -11.128 3.812 -9.750 1.00 47.69 113 TRP A CA 1
ATOM 842 C C . TRP A 1 113 ? -11.251 3.054 -8.380 1.00 47.69 113 TRP A C 1
ATOM 844 O O . TRP A 1 113 ? -12.380 2.718 -8.031 1.00 47.69 113 TRP A O 1
ATOM 854 N N . PRO A 1 114 ? -10.236 2.797 -7.512 1.00 55.78 114 PRO A N 1
ATOM 855 C CA . PRO A 1 114 ? -10.472 1.961 -6.310 1.00 55.78 114 PRO A CA 1
ATOM 856 C C . PRO A 1 114 ? -10.942 2.690 -5.033 1.00 55.78 114 PRO A C 1
ATOM 858 O O . PRO A 1 114 ? -11.798 2.181 -4.315 1.00 55.78 114 PRO A O 1
ATOM 861 N N . VAL A 1 115 ? -10.382 3.861 -4.700 1.00 56.03 115 VAL A N 1
ATOM 862 C CA . VAL A 1 115 ? -10.533 4.454 -3.347 1.00 56.03 115 VAL A CA 1
ATOM 863 C C . VAL A 1 115 ? -11.936 5.015 -3.112 1.00 56.03 115 VAL A C 1
ATOM 865 O O . VAL A 1 115 ? -12.535 4.768 -2.069 1.00 56.03 115 VAL A O 1
ATOM 868 N N . ALA A 1 116 ? -12.484 5.725 -4.103 1.00 56.75 116 ALA A N 1
ATOM 869 C CA . ALA A 1 116 ? -13.833 6.281 -4.024 1.00 56.75 116 ALA A CA 1
ATOM 870 C C . ALA A 1 116 ? -14.902 5.178 -3.951 1.00 56.75 116 ALA A C 1
ATOM 872 O O . ALA A 1 116 ? -15.845 5.290 -3.175 1.00 56.75 116 ALA A O 1
ATOM 873 N N . PHE A 1 117 ? -14.725 4.084 -4.701 1.00 57.44 117 PHE A N 1
ATOM 874 C CA . PHE A 1 117 ? -15.663 2.961 -4.702 1.00 57.44 117 PHE A CA 1
ATOM 875 C C . PHE A 1 117 ? -15.586 2.153 -3.402 1.00 57.44 117 PHE A C 1
ATOM 877 O O . PHE A 1 117 ? -16.618 1.782 -2.856 1.00 57.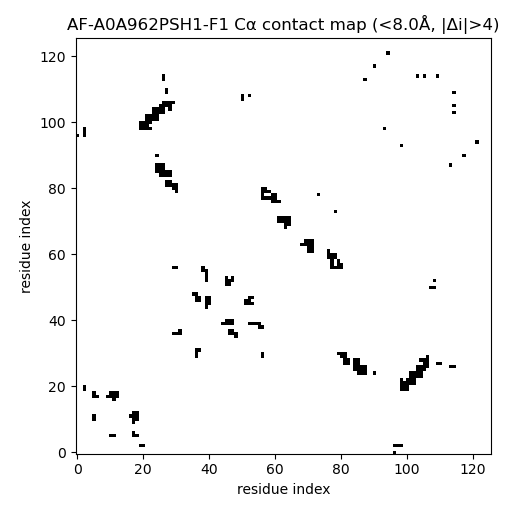44 117 PHE A O 1
ATOM 884 N N . ALA A 1 118 ? -14.382 1.930 -2.866 1.00 60.44 118 ALA A N 1
ATOM 885 C CA . ALA A 1 118 ? -14.188 1.286 -1.568 1.00 60.44 118 ALA A CA 1
ATOM 886 C C . ALA A 1 118 ? -14.834 2.085 -0.423 1.00 60.44 118 ALA A C 1
ATOM 888 O O . ALA A 1 118 ? -15.535 1.510 0.408 1.00 60.44 118 ALA A O 1
ATOM 889 N N . ALA A 1 119 ? -14.648 3.409 -0.408 1.00 61.25 119 ALA A N 1
ATOM 890 C CA . ALA A 1 119 ? -15.283 4.286 0.571 1.00 61.25 119 ALA A CA 1
ATOM 891 C C . ALA A 1 119 ? -16.817 4.295 0.422 1.00 61.25 119 ALA A C 1
ATOM 893 O O . ALA A 1 119 ? -17.524 4.125 1.414 1.00 61.25 119 ALA A O 1
ATOM 894 N N . ALA A 1 120 ? -17.329 4.412 -0.810 1.00 59.81 120 ALA A N 1
ATOM 895 C CA . ALA A 1 120 ? -18.766 4.408 -1.093 1.00 59.81 120 ALA A CA 1
ATOM 896 C C . ALA A 1 120 ? -19.440 3.063 -0.756 1.00 59.81 120 ALA A C 1
ATOM 898 O O . ALA A 1 120 ? -20.519 3.031 -0.168 1.00 59.81 120 ALA A O 1
ATOM 899 N N . ALA A 1 121 ? -18.789 1.941 -1.076 1.00 59.88 121 ALA A N 1
ATOM 900 C CA . ALA A 1 121 ? -19.283 0.598 -0.772 1.00 59.88 121 ALA A CA 1
ATOM 901 C C . ALA A 1 121 ? -19.253 0.264 0.730 1.00 59.88 121 ALA A C 1
ATOM 903 O O . ALA A 1 121 ? -19.973 -0.636 1.168 1.00 59.88 121 ALA A O 1
ATOM 904 N N . TRP A 1 122 ? -18.409 0.947 1.511 1.00 60.75 122 TRP A N 1
ATOM 905 C CA . TRP A 1 122 ? -18.380 0.848 2.971 1.00 60.75 122 TRP A CA 1
ATOM 906 C C . TRP A 1 122 ? -19.447 1.738 3.620 1.00 60.75 122 TRP A C 1
ATOM 908 O O . TRP A 1 122 ? -20.123 1.295 4.547 1.00 60.75 122 TRP A O 1
ATOM 918 N N . SER A 1 123 ? -19.655 2.959 3.110 1.00 59.94 123 SER A N 1
ATOM 919 C CA . SER A 1 123 ? -20.708 3.853 3.612 1.00 59.94 123 SER A CA 1
ATOM 920 C C . SER A 1 123 ? -22.114 3.317 3.348 1.00 59.94 123 SER A C 1
ATOM 922 O O . SER A 1 123 ? -23.013 3.583 4.129 1.00 59.94 123 SER A O 1
ATOM 924 N N . SER A 1 124 ? -22.312 2.544 2.276 1.00 57.03 124 SER A N 1
ATOM 925 C CA . SER A 1 124 ? -23.615 1.958 1.936 1.00 57.03 124 SER A CA 1
ATOM 926 C C . SER A 1 124 ? -23.964 0.687 2.728 1.00 57.03 124 SER A C 1
ATOM 928 O O . SER A 1 124 ? -25.019 0.108 2.489 1.00 57.03 124 SER A O 1
ATOM 930 N N . ARG A 1 125 ? -23.061 0.189 3.587 1.00 56.91 125 ARG A N 1
ATOM 931 C CA . ARG A 1 125 ? -23.247 -1.034 4.400 1.00 56.91 125 ARG A CA 1
ATOM 932 C C . ARG A 1 125 ? -23.296 -0.771 5.909 1.00 56.91 125 ARG A C 1
ATOM 934 O O . ARG A 1 125 ? -23.392 -1.732 6.670 1.00 56.91 125 ARG A O 1
ATOM 941 N N . GLN A 1 126 ? -23.186 0.490 6.325 1.00 49.34 126 GLN A N 1
ATOM 942 C CA . GLN A 1 126 ? -23.483 0.953 7.686 1.00 49.34 126 GLN A CA 1
ATOM 943 C C . GLN A 1 126 ? -24.916 1.460 7.759 1.00 49.34 126 GLN A C 1
ATOM 945 O O . GLN A 1 126 ? -25.517 1.284 8.839 1.00 49.34 126 GLN A O 1
#